Protein AF-A0A2V5R6R5-F1 (afdb_monomer_lite)

Sequence (74 aa):
MRKKTNIASKNGFRRDDPTLRAVEEMELYRAAHPGSPAAVRQPRLFIRGQLWIALLGPSVEEGIVGIGPTIEAA

Foldseek 3Di:
DDDPPPPVPPPPDDPPRVQVVVQVVLVVVLVVCVPDPSVVQVWDWDDDPQKIWIWRHDDPVGTDIAIDSDPVRD

Structure (mmCIF, N/CA/C/O backbone):
data_AF-A0A2V5R6R5-F1
#
_entry.id   AF-A0A2V5R6R5-F1
#
loop_
_atom_site.group_PDB
_atom_site.id
_atom_site.type_symbol
_atom_site.label_atom_id
_atom_site.label_alt_id
_atom_site.label_comp_id
_atom_site.label_asym_id
_atom_site.label_entity_id
_atom_site.label_seq_id
_atom_site.pdbx_PDB_ins_code
_atom_site.Cartn_x
_atom_site.Cartn_y
_atom_site.Cartn_z
_atom_site.occupancy
_atom_site.B_iso_or_equiv
_atom_site.auth_seq_id
_atom_site.auth_comp_id
_atom_site.auth_asym_id
_atom_site.auth_atom_id
_atom_site.pdbx_PDB_model_num
ATOM 1 N N . MET A 1 1 ? 20.540 17.807 24.471 1.00 36.19 1 MET A N 1
ATOM 2 C CA . MET A 1 1 ? 19.908 16.594 25.045 1.00 36.19 1 MET A CA 1
ATOM 3 C C . MET A 1 1 ? 18.831 16.101 24.076 1.00 36.19 1 MET A C 1
ATOM 5 O O . MET A 1 1 ? 17.768 16.699 24.010 1.00 36.19 1 MET A O 1
ATOM 9 N N . ARG A 1 2 ? 19.118 15.092 23.238 1.00 43.66 2 ARG A N 1
ATOM 10 C CA . ARG A 1 2 ? 18.153 14.540 22.263 1.00 43.66 2 ARG A CA 1
ATOM 11 C C . ARG A 1 2 ? 17.324 13.449 22.944 1.00 43.66 2 ARG A C 1
ATOM 13 O O . ARG A 1 2 ? 17.880 12.435 23.358 1.00 43.66 2 ARG A O 1
ATOM 20 N N . LYS A 1 3 ? 16.011 13.653 23.070 1.00 40.06 3 LYS A N 1
ATOM 21 C CA . LYS A 1 3 ? 15.079 12.619 23.537 1.00 40.06 3 LYS A CA 1
ATOM 22 C C . LYS A 1 3 ? 14.970 11.542 22.450 1.00 40.06 3 LYS A C 1
ATOM 24 O O . LYS A 1 3 ? 14.339 11.768 21.426 1.00 40.06 3 LYS A O 1
ATOM 29 N N . LYS A 1 4 ? 15.614 10.389 22.662 1.00 40.22 4 LYS A N 1
ATOM 30 C CA . LYS A 1 4 ? 15.319 9.148 21.933 1.00 40.22 4 LYS A CA 1
ATOM 31 C C . LYS A 1 4 ? 13.930 8.691 22.375 1.00 40.22 4 LYS A C 1
ATOM 33 O O . LYS A 1 4 ? 13.768 8.187 23.483 1.00 40.22 4 LYS A O 1
ATOM 38 N N . THR A 1 5 ? 12.921 8.918 21.547 1.00 44.66 5 THR A N 1
ATOM 39 C CA . THR A 1 5 ? 11.604 8.309 21.719 1.00 44.66 5 THR A CA 1
ATOM 40 C C . THR A 1 5 ? 11.728 6.823 21.403 1.00 44.66 5 THR A C 1
ATOM 42 O O . THR A 1 5 ? 11.746 6.410 20.248 1.00 44.66 5 THR A O 1
ATOM 45 N N . ASN A 1 6 ? 11.853 6.017 22.460 1.00 42.47 6 ASN A N 1
ATOM 46 C CA . ASN A 1 6 ? 11.602 4.582 22.414 1.00 42.47 6 ASN A CA 1
ATOM 47 C C . ASN A 1 6 ? 10.139 4.371 22.008 1.00 42.47 6 ASN A C 1
ATOM 49 O O . ASN A 1 6 ? 9.249 4.319 22.856 1.00 42.47 6 ASN A O 1
ATOM 53 N N . ILE A 1 7 ? 9.892 4.239 20.705 1.00 46.75 7 ILE A N 1
ATOM 54 C CA . ILE A 1 7 ? 8.675 3.622 20.184 1.00 46.75 7 ILE A CA 1
ATOM 55 C C . ILE A 1 7 ? 8.853 2.122 20.426 1.00 46.75 7 ILE A C 1
ATOM 57 O O . ILE A 1 7 ? 9.204 1.351 19.538 1.00 46.75 7 ILE A O 1
ATOM 61 N N . ALA A 1 8 ? 8.706 1.719 21.689 1.00 43.75 8 ALA A N 1
ATOM 62 C CA . ALA A 1 8 ? 8.514 0.325 22.034 1.00 43.75 8 ALA A CA 1
ATOM 63 C C . ALA A 1 8 ? 7.149 -0.058 21.463 1.00 43.75 8 ALA A C 1
ATOM 65 O O . ALA A 1 8 ? 6.112 0.175 22.088 1.00 43.75 8 ALA A O 1
ATOM 6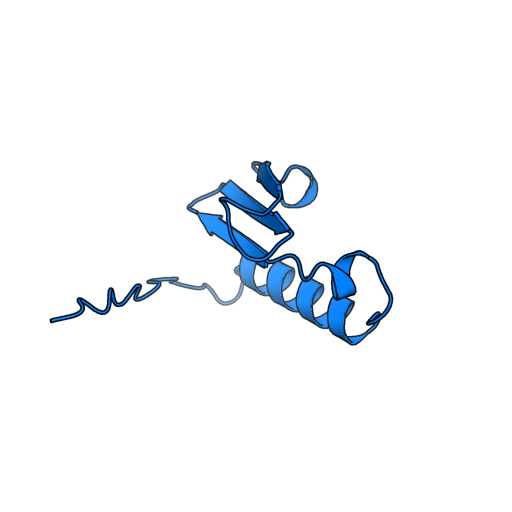6 N N . SER A 1 9 ? 7.165 -0.554 20.225 1.00 48.44 9 SER A N 1
ATOM 67 C CA . SER A 1 9 ? 5.996 -1.084 19.543 1.00 48.44 9 SER A CA 1
ATOM 68 C C . SER A 1 9 ? 5.510 -2.279 20.356 1.00 48.44 9 SER A C 1
ATOM 70 O O . SER A 1 9 ? 6.053 -3.379 20.265 1.00 48.44 9 SER A O 1
ATOM 72 N N . LYS A 1 10 ? 4.537 -2.042 21.241 1.00 44.97 10 LYS A N 1
ATOM 73 C CA . LYS A 1 10 ? 3.828 -3.085 21.983 1.00 44.97 10 LYS A CA 1
ATOM 74 C C . LYS A 1 10 ? 2.881 -3.801 21.022 1.00 44.97 10 LYS A C 1
ATOM 76 O O . LYS A 1 10 ? 1.667 -3.759 21.193 1.00 44.97 10 LYS A O 1
ATOM 81 N N . ASN A 1 11 ? 3.429 -4.450 20.004 1.00 48.50 11 ASN A N 1
ATOM 82 C CA . ASN A 1 11 ? 2.652 -5.388 19.224 1.00 48.50 11 ASN A CA 1
ATOM 83 C C . ASN A 1 11 ? 2.634 -6.695 20.005 1.00 48.50 11 ASN A C 1
ATOM 85 O O . ASN A 1 11 ? 3.608 -7.447 20.031 1.00 48.50 11 ASN A O 1
ATOM 89 N N . GLY A 1 12 ? 1.507 -6.958 20.661 1.00 44.44 12 GLY A N 1
ATOM 90 C CA . GLY A 1 12 ? 1.110 -8.322 20.970 1.00 44.44 12 GLY A CA 1
ATOM 91 C C . GLY A 1 12 ? 0.805 -9.034 19.657 1.00 44.44 12 GLY A C 1
ATOM 92 O O . GLY A 1 12 ? -0.360 -9.232 19.333 1.00 44.44 12 GLY A O 1
ATOM 93 N N . PHE A 1 13 ? 1.845 -9.354 18.884 1.00 50.28 13 PHE A N 1
ATOM 94 C CA . PHE A 1 13 ? 1.734 -10.181 17.692 1.00 50.28 13 PHE A CA 1
ATOM 95 C C . PHE A 1 13 ? 1.276 -11.564 18.152 1.00 50.28 13 PHE A C 1
ATOM 97 O O . PHE A 1 13 ? 2.043 -12.342 18.726 1.00 50.28 13 PHE A O 1
ATOM 104 N N . ARG A 1 14 ? -0.011 -11.859 17.961 1.00 55.72 14 ARG A N 1
ATOM 105 C CA . ARG A 1 14 ? -0.486 -13.242 18.008 1.00 55.72 14 ARG A CA 1
ATOM 106 C C . ARG A 1 14 ? 0.201 -13.977 16.854 1.00 55.72 14 ARG A C 1
ATOM 108 O O . ARG A 1 14 ? 0.404 -13.395 15.797 1.00 55.72 14 ARG A O 1
ATOM 115 N N . ARG A 1 15 ? 0.586 -15.240 17.050 1.00 50.47 15 ARG A N 1
ATOM 116 C CA . ARG A 1 15 ? 1.294 -16.042 16.029 1.00 50.47 15 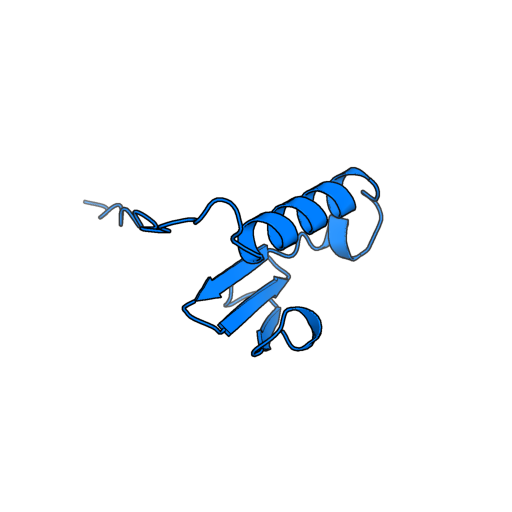ARG A CA 1
ATOM 117 C C . ARG A 1 15 ? 0.525 -16.180 14.703 1.00 50.47 15 ARG A C 1
ATOM 119 O O . ARG A 1 15 ? 1.140 -16.494 13.695 1.00 50.47 15 ARG A O 1
ATOM 126 N N . ASP A 1 16 ? -0.767 -15.855 14.709 1.00 56.12 16 ASP A N 1
ATOM 127 C CA . ASP A 1 16 ? -1.663 -15.874 13.551 1.00 56.12 16 ASP A CA 1
ATOM 128 C C . ASP A 1 16 ? -2.030 -14.458 13.066 1.00 56.12 16 ASP A C 1
ATOM 130 O O . ASP A 1 16 ? -3.076 -14.267 12.450 1.00 56.12 16 ASP A O 1
ATOM 134 N N . ASP A 1 17 ? -1.222 -13.444 13.395 1.00 64.44 17 ASP A N 1
ATOM 135 C CA . ASP A 1 17 ? -1.474 -12.063 12.985 1.00 64.44 17 ASP A CA 1
ATOM 136 C C . ASP A 1 17 ? -1.322 -11.940 11.455 1.00 64.44 17 ASP A C 1
ATOM 138 O O . ASP A 1 17 ? -0.201 -12.051 10.939 1.00 64.44 17 ASP A O 1
ATOM 142 N N . PRO A 1 18 ? -2.419 -11.709 10.704 1.00 65.88 18 PRO A N 1
ATOM 143 C CA . PRO A 1 18 ? -2.365 -11.562 9.250 1.00 65.88 18 PRO A CA 1
ATOM 144 C C . PRO A 1 18 ? -1.445 -10.409 8.822 1.00 65.88 18 PRO A C 1
ATOM 146 O O . PRO A 1 18 ? -0.934 -10.418 7.705 1.00 65.88 18 PRO A O 1
ATOM 149 N N . THR A 1 19 ? -1.159 -9.466 9.724 1.00 68.25 19 THR A N 1
ATOM 150 C CA . THR A 1 19 ? -0.192 -8.384 9.517 1.00 68.25 19 THR A CA 1
ATOM 151 C C . THR A 1 19 ? 1.226 -8.889 9.349 1.00 68.25 19 THR A C 1
ATOM 153 O O . THR A 1 19 ? 1.923 -8.456 8.434 1.00 68.25 19 THR A O 1
ATOM 156 N N . LEU A 1 20 ? 1.666 -9.796 10.223 1.00 73.75 20 LEU A N 1
ATOM 157 C CA . LEU A 1 20 ? 3.029 -10.309 10.161 1.00 73.75 20 LEU A CA 1
ATOM 158 C C . LEU A 1 20 ? 3.232 -11.074 8.853 1.00 73.75 20 LEU A C 1
ATOM 160 O O . LEU A 1 20 ? 4.210 -10.837 8.152 1.00 73.75 20 LEU A O 1
ATOM 164 N N . ARG A 1 21 ? 2.241 -11.890 8.477 1.00 80.44 21 ARG A N 1
ATOM 165 C CA . ARG A 1 21 ? 2.247 -12.626 7.210 1.00 80.44 21 ARG A CA 1
ATOM 166 C C . ARG A 1 21 ? 2.287 -11.698 5.998 1.00 80.44 21 ARG A C 1
ATOM 168 O O . ARG A 1 21 ? 3.077 -11.940 5.098 1.00 80.44 21 ARG A O 1
ATOM 175 N N . ALA A 1 22 ? 1.487 -10.633 5.982 1.00 78.50 22 ALA A N 1
ATOM 176 C CA . ALA A 1 22 ? 1.470 -9.678 4.875 1.00 78.50 22 ALA A CA 1
ATOM 177 C C . ALA A 1 22 ? 2.797 -8.916 4.724 1.00 78.50 22 ALA A C 1
ATOM 179 O O . ALA A 1 22 ? 3.276 -8.704 3.611 1.00 78.50 22 ALA A O 1
ATOM 180 N N . VAL A 1 23 ? 3.411 -8.516 5.843 1.00 81.00 23 VAL A N 1
ATOM 181 C CA . VAL A 1 23 ? 4.727 -7.860 5.832 1.00 81.00 23 VAL A CA 1
ATOM 182 C C . VAL A 1 23 ? 5.808 -8.832 5.357 1.00 81.00 23 VAL A C 1
ATOM 184 O O . VAL A 1 23 ? 6.610 -8.469 4.501 1.00 81.00 23 VAL A O 1
ATOM 187 N N . GLU A 1 24 ? 5.812 -10.068 5.859 1.00 84.44 24 GLU A N 1
ATOM 188 C CA . GLU A 1 24 ? 6.748 -11.111 5.424 1.00 84.44 24 GLU A CA 1
ATOM 189 C C . GLU A 1 24 ? 6.595 -11.430 3.933 1.00 84.44 24 GLU A C 1
ATOM 191 O O . GLU A 1 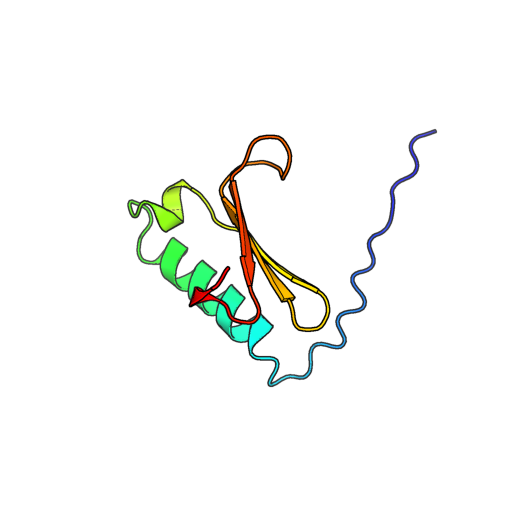24 ? 7.589 -11.494 3.214 1.00 84.44 24 GLU A O 1
ATOM 196 N N . GLU A 1 25 ? 5.365 -11.568 3.440 1.00 83.69 25 GLU A N 1
ATOM 197 C CA . GLU A 1 25 ? 5.083 -11.826 2.028 1.00 83.69 25 GLU A CA 1
ATOM 198 C C . GLU A 1 25 ? 5.550 -10.671 1.132 1.00 83.69 25 GLU A C 1
ATOM 200 O O . GLU A 1 25 ? 6.161 -10.907 0.089 1.00 83.69 25 GLU A O 1
ATOM 205 N N . MET A 1 26 ? 5.360 -9.421 1.565 1.00 83.12 26 MET A N 1
ATOM 206 C CA . MET A 1 26 ? 5.863 -8.249 0.846 1.00 83.12 26 MET A CA 1
ATOM 207 C C . MET A 1 26 ? 7.399 -8.208 0.798 1.00 83.12 26 MET A C 1
ATOM 209 O O . MET A 1 26 ? 7.978 -7.897 -0.247 1.00 83.12 26 MET A O 1
ATOM 213 N N . GLU A 1 27 ? 8.075 -8.535 1.900 1.00 84.62 27 GLU A N 1
ATOM 214 C CA . GLU A 1 27 ? 9.540 -8.595 1.950 1.00 84.62 27 GLU A CA 1
ATOM 215 C C . GLU A 1 27 ? 10.093 -9.743 1.086 1.00 84.62 27 GLU A C 1
ATOM 217 O O . GLU A 1 27 ? 11.057 -9.551 0.339 1.00 84.62 27 GLU A O 1
ATOM 222 N N . LEU A 1 28 ? 9.440 -10.910 1.101 1.00 87.06 28 LEU A N 1
ATOM 223 C CA . LEU A 1 28 ? 9.762 -12.031 0.213 1.00 87.06 28 LEU A CA 1
ATOM 224 C C . LEU A 1 28 ? 9.560 -11.655 -1.258 1.00 87.06 28 LEU A C 1
ATOM 226 O O . LEU A 1 28 ? 10.429 -11.930 -2.087 1.00 87.06 28 LEU A O 1
ATOM 230 N N . TYR A 1 29 ? 8.460 -10.972 -1.587 1.00 84.44 29 TYR A N 1
ATOM 231 C CA . TYR A 1 29 ? 8.199 -10.486 -2.940 1.00 84.44 29 TYR A CA 1
ATOM 232 C C . TYR A 1 29 ? 9.287 -9.515 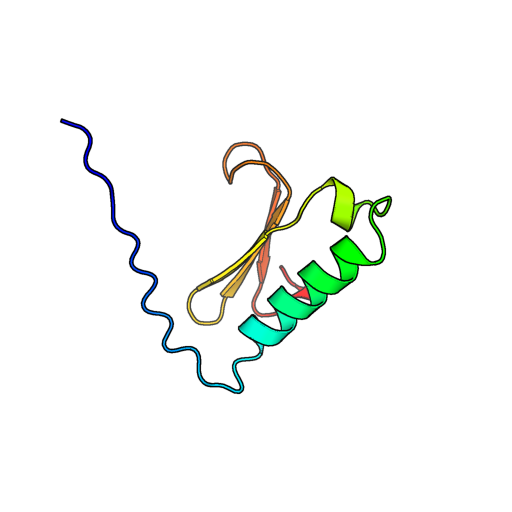-3.408 1.00 84.44 29 TYR A C 1
ATOM 234 O O . TYR A 1 29 ? 9.789 -9.655 -4.526 1.00 84.44 29 TYR A O 1
ATOM 242 N N . ARG A 1 30 ? 9.693 -8.565 -2.552 1.00 84.25 30 ARG A N 1
ATOM 243 C CA . ARG A 1 30 ? 10.819 -7.650 -2.808 1.00 84.25 30 ARG A CA 1
ATOM 244 C C . ARG A 1 30 ? 12.090 -8.425 -3.137 1.00 84.25 30 ARG A C 1
ATOM 246 O O . ARG A 1 30 ? 12.762 -8.092 -4.111 1.00 84.25 30 ARG A O 1
ATOM 253 N N . ALA A 1 31 ? 12.430 -9.404 -2.301 1.00 86.62 31 ALA A N 1
ATOM 254 C CA . ALA A 1 31 ? 13.670 -10.158 -2.428 1.00 86.62 31 ALA A CA 1
ATOM 255 C C . ALA A 1 31 ? 13.681 -11.003 -3.709 1.00 86.62 31 ALA A C 1
ATOM 257 O O . ALA A 1 31 ? 14.702 -11.080 -4.388 1.00 86.62 31 ALA A O 1
ATOM 258 N N . ALA A 1 32 ? 12.532 -11.582 -4.067 1.00 91.12 32 ALA A N 1
ATOM 259 C CA . ALA A 1 32 ? 12.362 -12.362 -5.287 1.00 91.12 32 ALA A CA 1
ATOM 260 C C . ALA A 1 32 ? 12.337 -11.499 -6.564 1.00 91.12 32 ALA A C 1
ATOM 262 O O . ALA A 1 32 ? 12.743 -11.970 -7.625 1.00 91.12 32 ALA A O 1
ATOM 263 N N . HIS A 1 33 ? 11.896 -10.237 -6.480 1.00 86.12 33 HIS A N 1
ATOM 264 C CA . HIS A 1 33 ? 11.694 -9.364 -7.643 1.00 86.12 33 HIS A CA 1
ATOM 265 C C . HIS A 1 33 ? 12.391 -7.999 -7.495 1.00 86.12 33 HIS A C 1
ATOM 267 O O . HIS A 1 33 ? 11.712 -6.965 -7.523 1.00 86.12 33 HIS A O 1
ATOM 273 N N . PRO A 1 34 ? 13.734 -7.946 -7.402 1.00 84.19 34 PRO A N 1
ATOM 274 C CA . PRO A 1 34 ? 14.479 -6.728 -7.061 1.00 84.19 34 PRO A CA 1
ATOM 275 C C . PRO A 1 34 ? 14.303 -5.566 -8.055 1.00 84.19 34 PRO A C 1
ATOM 277 O O . PRO A 1 34 ? 14.422 -4.407 -7.669 1.00 84.19 34 PRO A O 1
ATOM 280 N N . GLY A 1 35 ? 13.990 -5.851 -9.325 1.00 86.94 35 GLY A N 1
ATOM 281 C CA . GLY A 1 35 ? 13.726 -4.832 -10.352 1.00 86.94 35 GLY A CA 1
ATOM 282 C C . GLY A 1 35 ? 12.263 -4.394 -10.461 1.00 86.94 35 GLY A C 1
ATOM 283 O O . GLY A 1 35 ? 11.942 -3.529 -11.275 1.00 86.94 35 GLY A O 1
ATOM 284 N N . SER A 1 36 ? 11.355 -4.992 -9.683 1.00 84.94 36 SER A N 1
ATOM 285 C CA . SER A 1 36 ? 9.941 -4.620 -9.730 1.00 84.94 36 SER A CA 1
ATOM 286 C C . SER A 1 36 ? 9.729 -3.212 -9.159 1.00 84.94 36 SER A C 1
ATOM 288 O O . SER A 1 36 ? 10.428 -2.813 -8.222 1.00 84.94 36 SER A O 1
ATOM 290 N N . PRO A 1 37 ? 8.724 -2.456 -9.638 1.00 80.69 37 PRO A N 1
ATOM 291 C CA . PRO A 1 37 ? 8.419 -1.141 -9.081 1.00 80.69 37 PRO A CA 1
ATOM 292 C C . PRO A 1 37 ? 8.174 -1.163 -7.567 1.00 80.69 37 PRO A C 1
ATOM 294 O O . PRO A 1 37 ? 8.524 -0.207 -6.881 1.00 80.69 37 PRO A O 1
ATOM 297 N N . ALA A 1 38 ? 7.615 -2.256 -7.036 1.00 77.12 38 ALA A N 1
ATOM 298 C CA . ALA A 1 38 ? 7.442 -2.445 -5.600 1.00 77.12 38 ALA A CA 1
ATOM 299 C C . ALA A 1 38 ? 8.791 -2.627 -4.883 1.00 77.12 38 ALA A C 1
ATOM 301 O O . ALA A 1 38 ? 9.060 -1.923 -3.918 1.00 77.12 38 ALA A O 1
ATOM 302 N N . ALA A 1 39 ? 9.688 -3.490 -5.368 1.00 81.44 39 ALA A N 1
ATOM 303 C CA . ALA A 1 39 ? 11.000 -3.668 -4.739 1.00 81.44 39 ALA A CA 1
ATOM 304 C C . ALA A 1 39 ? 11.848 -2.386 -4.764 1.00 81.44 39 ALA A C 1
ATOM 306 O O . ALA A 1 39 ? 12.482 -2.058 -3.763 1.00 81.44 39 ALA A O 1
ATOM 307 N N . VAL A 1 40 ? 11.796 -1.630 -5.866 1.00 81.50 40 VAL A N 1
ATOM 308 C CA . VAL A 1 40 ? 12.534 -0.368 -6.033 1.00 81.50 40 VAL A CA 1
ATOM 309 C C . VAL A 1 40 ? 11.990 0.736 -5.124 1.00 81.50 40 VAL A C 1
ATOM 311 O O . VAL A 1 40 ? 12.765 1.463 -4.509 1.00 81.50 40 VAL A O 1
ATOM 314 N N . ARG A 1 41 ? 10.661 0.868 -5.009 1.00 81.00 41 AR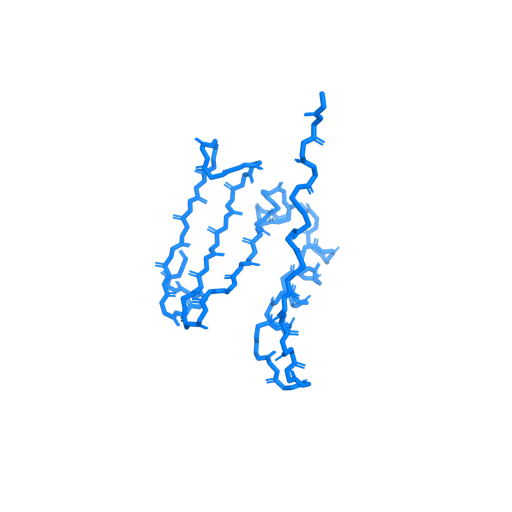G A N 1
ATOM 315 C CA . ARG A 1 41 ? 10.023 1.911 -4.179 1.00 81.00 41 ARG A CA 1
ATOM 316 C C . ARG A 1 41 ? 10.004 1.581 -2.693 1.00 81.00 41 ARG A C 1
ATOM 318 O O . ARG A 1 41 ? 9.673 2.448 -1.890 1.00 81.00 41 ARG A O 1
ATOM 325 N N . GLN A 1 42 ? 10.344 0.342 -2.350 1.00 80.12 42 GLN A N 1
ATOM 326 C CA . GLN A 1 42 ? 10.460 -0.143 -0.986 1.00 80.12 42 GLN A CA 1
ATOM 327 C C . GLN A 1 42 ? 9.251 0.227 -0.100 1.00 80.12 42 GLN A C 1
ATOM 329 O O . GLN A 1 42 ? 9.429 0.884 0.929 1.00 80.12 42 GLN A O 1
ATOM 334 N N . PRO A 1 43 ? 8.022 -0.178 -0.479 1.00 83.25 43 PRO A N 1
ATOM 335 C CA . PRO A 1 43 ? 6.834 0.115 0.303 1.00 83.25 43 PRO A CA 1
ATOM 336 C C . PRO A 1 43 ? 6.993 -0.435 1.719 1.00 83.25 43 PRO A C 1
ATOM 338 O O . PRO A 1 43 ? 7.507 -1.536 1.924 1.00 83.25 43 PRO A O 1
ATOM 341 N N . ARG A 1 44 ? 6.562 0.355 2.698 1.00 86.75 44 ARG A N 1
ATOM 342 C CA . ARG A 1 44 ? 6.487 -0.039 4.104 1.00 86.75 44 ARG A CA 1
ATOM 343 C C . ARG A 1 44 ? 5.024 -0.170 4.484 1.00 86.75 44 ARG A C 1
ATOM 345 O O . ARG A 1 44 ? 4.259 0.764 4.263 1.00 86.75 44 ARG A O 1
ATOM 352 N N . LEU A 1 45 ? 4.659 -1.310 5.059 1.00 87.12 45 LEU A N 1
ATOM 353 C CA . LEU A 1 45 ? 3.315 -1.567 5.561 1.00 87.12 45 LEU A CA 1
ATOM 354 C C . LEU A 1 45 ? 3.305 -1.432 7.078 1.00 87.12 45 LEU A C 1
ATOM 356 O O . LEU A 1 45 ? 4.143 -2.001 7.778 1.00 87.12 45 LEU A O 1
ATOM 360 N N . PHE A 1 46 ? 2.331 -0.685 7.576 1.00 85.00 46 PHE A N 1
ATOM 361 C CA . PHE A 1 46 ? 2.054 -0.537 8.995 1.00 85.00 46 PHE A CA 1
ATOM 362 C C . PHE A 1 46 ? 0.592 -0.878 9.256 1.00 85.00 46 PHE A C 1
ATOM 364 O O . PHE A 1 46 ? -0.271 -0.646 8.410 1.00 85.00 46 PHE A O 1
ATOM 371 N N . ILE A 1 47 ? 0.309 -1.368 10.460 1.00 83.56 47 ILE A N 1
ATOM 372 C CA . ILE A 1 47 ? -1.057 -1.504 10.955 1.00 83.56 47 ILE A CA 1
ATOM 373 C C . ILE A 1 47 ? -1.233 -0.658 12.209 1.00 83.56 47 ILE A C 1
ATOM 375 O O . ILE A 1 47 ? -0.379 -0.640 13.100 1.00 83.56 47 ILE A O 1
ATOM 379 N N . ARG A 1 48 ? -2.360 0.046 12.293 1.00 83.81 48 ARG A N 1
ATOM 380 C CA . ARG A 1 48 ? -2.770 0.767 13.497 1.00 83.81 48 ARG A CA 1
ATOM 381 C C . ARG A 1 48 ? -4.211 0.407 13.830 1.00 83.81 48 ARG A C 1
ATOM 383 O O . ARG A 1 48 ? -5.151 0.931 13.238 1.00 83.81 48 ARG A O 1
ATOM 390 N N . GLY A 1 49 ? -4.387 -0.487 14.801 1.00 83.50 49 GLY A N 1
ATOM 391 C CA . GLY A 1 49 ? -5.701 -1.054 15.101 1.00 83.50 49 GLY A CA 1
ATOM 392 C C . GLY A 1 49 ? -6.174 -1.930 13.942 1.00 83.50 49 GLY A C 1
ATOM 393 O O . GLY A 1 49 ? -5.626 -3.006 13.748 1.00 83.50 49 GLY A O 1
ATOM 394 N N . GLN A 1 50 ? -7.166 -1.455 13.186 1.00 83.50 50 GLN A N 1
ATOM 395 C CA . GLN A 1 50 ? -7.715 -2.136 12.000 1.00 83.50 50 GLN A CA 1
ATOM 396 C C . GLN A 1 50 ? -7.379 -1.416 10.681 1.00 83.50 50 GLN A C 1
ATOM 398 O O . GLN A 1 50 ? -7.839 -1.828 9.623 1.00 83.50 50 GLN A O 1
ATOM 403 N N . LEU A 1 51 ? -6.617 -0.319 10.739 1.00 86.94 51 LEU A N 1
ATOM 404 C CA . LEU A 1 51 ? -6.220 0.450 9.562 1.00 86.94 51 LEU A CA 1
ATOM 405 C C . LEU A 1 51 ? -4.860 -0.016 9.060 1.00 86.94 51 LEU A C 1
ATOM 407 O O . LEU A 1 51 ? -3.881 -0.006 9.813 1.00 86.94 51 LEU A O 1
ATOM 411 N N . TRP A 1 52 ? -4.819 -0.360 7.781 1.00 87.81 52 TRP A N 1
ATOM 412 C CA . TRP A 1 52 ? -3.606 -0.591 7.018 1.00 87.81 52 TRP A CA 1
ATOM 413 C C . TRP A 1 52 ? -3.080 0.725 6.480 1.00 87.81 52 TRP A C 1
ATOM 415 O O . TRP A 1 52 ? -3.849 1.583 6.050 1.00 87.81 52 TRP A O 1
ATOM 425 N N . ILE A 1 53 ? -1.764 0.885 6.543 1.00 89.69 53 ILE A N 1
ATOM 426 C CA . ILE A 1 53 ? -1.058 2.071 6.082 1.00 89.69 53 ILE A CA 1
ATOM 427 C C . ILE A 1 53 ? 0.089 1.602 5.191 1.00 89.69 53 ILE A C 1
ATOM 429 O O . ILE A 1 53 ? 1.044 0.998 5.682 1.00 89.69 53 ILE A O 1
ATOM 433 N N . ALA A 1 54 ? 0.003 1.892 3.898 1.00 90.00 54 ALA A N 1
ATOM 434 C CA . ALA A 1 54 ? 1.069 1.675 2.934 1.00 90.00 54 ALA A CA 1
ATOM 435 C C . ALA A 1 54 ? 1.832 2.983 2.724 1.00 90.00 54 ALA A C 1
ATOM 437 O O . ALA A 1 54 ? 1.239 4.017 2.439 1.00 90.00 54 ALA A O 1
ATOM 438 N N . LEU A 1 55 ? 3.152 2.955 2.866 1.00 90.06 55 LEU A N 1
ATOM 439 C CA . LEU A 1 55 ? 4.008 4.111 2.634 1.00 90.06 55 LEU A CA 1
ATOM 440 C C . LEU A 1 55 ? 5.014 3.798 1.536 1.00 90.06 55 LEU A C 1
ATOM 442 O O . LEU A 1 55 ? 5.901 2.966 1.724 1.00 90.06 55 LEU A O 1
ATOM 446 N N . LEU A 1 56 ? 4.902 4.506 0.417 1.00 87.56 56 LEU A N 1
ATOM 447 C CA . LEU A 1 56 ? 5.870 4.476 -0.670 1.00 87.56 56 LEU A CA 1
ATOM 448 C C . LEU A 1 56 ? 6.747 5.725 -0.586 1.00 87.56 56 LEU A C 1
ATOM 450 O O . LEU A 1 56 ? 6.262 6.833 -0.799 1.00 87.56 56 LEU A O 1
ATOM 454 N N . GLY A 1 57 ? 8.037 5.546 -0.306 1.00 84.19 57 GLY A N 1
ATOM 455 C CA . GLY A 1 57 ? 8.996 6.645 -0.168 1.00 84.19 57 GLY A CA 1
ATOM 456 C C . GLY A 1 57 ? 9.616 6.772 1.233 1.00 84.19 57 GLY A C 1
ATOM 457 O O . GLY A 1 57 ? 9.304 5.992 2.144 1.00 84.19 57 GLY A O 1
ATOM 458 N N . PRO A 1 58 ? 10.537 7.738 1.411 1.00 84.12 58 PRO A N 1
ATOM 459 C CA . PRO A 1 58 ? 11.412 7.820 2.584 1.00 84.12 58 PRO A CA 1
ATOM 460 C C . PRO A 1 58 ? 10.680 8.243 3.865 1.00 84.12 58 PRO A C 1
ATOM 462 O O . PRO A 1 58 ? 11.041 7.789 4.957 1.00 84.12 58 PRO A O 1
ATOM 465 N N . SER A 1 59 ? 9.601 9.018 3.757 1.00 86.56 59 SER A N 1
ATOM 466 C CA . SER A 1 59 ? 8.785 9.475 4.887 1.00 86.56 59 SER A CA 1
ATOM 467 C C . SER A 1 59 ? 7.341 9.766 4.468 1.00 86.56 59 SER A C 1
ATOM 469 O O . SER A 1 59 ? 7.015 9.705 3.287 1.00 86.56 59 SER A O 1
ATOM 471 N N . VAL A 1 60 ? 6.477 10.076 5.439 1.00 85.50 60 VAL A N 1
ATOM 472 C CA . VAL A 1 60 ? 5.086 10.490 5.178 1.00 85.50 60 VAL A CA 1
ATOM 473 C C . VAL A 1 60 ? 5.043 11.837 4.454 1.00 85.50 60 VAL A C 1
ATOM 475 O O . VAL A 1 60 ? 4.171 12.061 3.627 1.00 85.50 60 VAL A O 1
ATOM 478 N N . GLU A 1 61 ? 5.991 12.720 4.752 1.00 89.81 61 GLU A N 1
ATOM 479 C CA . GLU A 1 61 ? 6.083 14.067 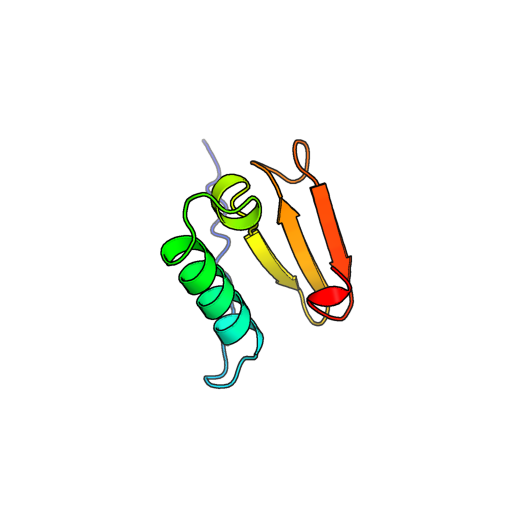4.193 1.00 89.81 61 GLU A CA 1
ATOM 480 C C . GLU A 1 61 ? 6.560 14.073 2.733 1.00 89.81 61 GLU A C 1
ATOM 482 O O . GLU A 1 61 ? 6.165 14.940 1.959 1.00 89.81 61 GLU A O 1
ATOM 487 N N . GLU A 1 62 ? 7.409 13.112 2.362 1.00 86.31 62 GLU A N 1
ATOM 488 C CA . GLU A 1 62 ? 8.069 13.038 1.049 1.00 86.31 62 GLU A CA 1
ATOM 489 C C . GLU A 1 62 ? 7.564 11.865 0.188 1.00 86.31 62 GLU A C 1
ATOM 491 O O . GLU A 1 62 ? 8.028 11.661 -0.935 1.00 86.31 62 GLU A O 1
ATOM 496 N N . GLY A 1 63 ? 6.647 11.059 0.723 1.00 86.38 63 GLY A N 1
ATOM 497 C CA . GLY A 1 63 ? 6.143 9.835 0.109 1.00 86.38 63 GLY A CA 1
ATOM 498 C C . GLY A 1 63 ? 4.649 9.870 -0.198 1.00 86.38 63 GLY A C 1
ATOM 499 O O . GLY A 1 63 ? 3.952 10.858 0.015 1.00 86.38 63 GLY A O 1
ATOM 500 N N . ILE A 1 64 ? 4.151 8.744 -0.700 1.00 89.50 64 ILE A N 1
ATOM 501 C CA . ILE A 1 64 ? 2.725 8.503 -0.926 1.00 89.50 64 ILE A CA 1
ATOM 502 C C . ILE A 1 64 ? 2.227 7.585 0.181 1.00 89.50 64 ILE A C 1
ATOM 504 O O . ILE A 1 64 ? 2.812 6.523 0.416 1.00 89.50 64 ILE A O 1
ATOM 508 N N . VAL A 1 65 ? 1.144 7.998 0.840 1.00 90.81 65 VAL A N 1
ATOM 509 C CA . VAL A 1 65 ? 0.504 7.224 1.902 1.00 90.81 65 VAL A CA 1
ATOM 510 C C . VAL A 1 65 ? -0.858 6.731 1.442 1.00 90.81 65 VAL A C 1
ATOM 512 O O . VAL A 1 65 ? -1.740 7.520 1.112 1.00 90.81 65 VAL A O 1
ATOM 515 N N . GLY A 1 66 ? -0.997 5.415 1.456 1.00 91.25 66 GLY A N 1
ATOM 516 C CA . GLY A 1 66 ? -2.229 4.677 1.269 1.00 91.25 66 GLY A CA 1
ATOM 517 C C . GLY A 1 66 ? -2.816 4.255 2.612 1.00 91.25 66 GLY A C 1
ATOM 518 O O . GLY A 1 66 ? -2.065 3.815 3.486 1.00 91.25 66 GLY A O 1
ATOM 519 N N . ILE A 1 67 ? -4.122 4.438 2.826 1.00 91.75 67 ILE A N 1
ATOM 520 C CA . ILE A 1 67 ? -4.788 4.094 4.091 1.00 91.75 67 ILE A CA 1
ATOM 521 C C . ILE A 1 67 ? -6.126 3.423 3.804 1.00 91.75 67 ILE A C 1
ATOM 523 O O . ILE A 1 67 ? -7.003 4.030 3.193 1.00 91.75 67 ILE A O 1
ATOM 527 N N . GLY A 1 68 ? -6.316 2.217 4.337 1.00 89.94 68 GLY A N 1
ATOM 528 C CA . GLY A 1 68 ? -7.529 1.444 4.102 1.00 89.94 68 GLY A CA 1
ATOM 529 C C . GLY A 1 68 ? -7.834 0.421 5.195 1.00 89.94 68 GLY A C 1
ATOM 530 O O . GLY A 1 68 ? -6.981 0.112 6.029 1.00 89.94 68 GLY A O 1
ATOM 531 N N . PRO A 1 69 ? -9.067 -0.117 5.228 1.00 86.06 69 PRO A N 1
ATOM 532 C CA . PRO A 1 69 ? -9.432 -1.211 6.130 1.00 86.06 69 PRO A CA 1
ATOM 533 C C . PRO A 1 69 ? -8.827 -2.562 5.706 1.00 86.06 69 PRO A C 1
ATOM 535 O O . PRO A 1 69 ? -8.827 -3.506 6.493 1.00 86.06 69 PRO A O 1
ATOM 538 N N . THR A 1 70 ? -8.302 -2.663 4.481 1.00 83.00 70 THR A N 1
ATOM 539 C CA . THR A 1 70 ? -7.590 -3.836 3.951 1.00 83.00 70 THR A CA 1
ATOM 540 C C . THR A 1 70 ? -6.288 -3.405 3.278 1.00 83.00 70 THR A C 1
ATOM 542 O O . THR A 1 70 ? -6.083 -2.214 3.042 1.00 83.00 70 THR A O 1
ATOM 545 N N . ILE A 1 71 ? -5.418 -4.369 2.966 1.00 77.81 71 ILE A N 1
ATOM 546 C CA . ILE A 1 71 ? -4.138 -4.118 2.287 1.00 77.81 71 ILE A CA 1
ATOM 547 C C . ILE A 1 71 ? -4.374 -3.561 0.880 1.00 77.81 71 ILE A C 1
ATOM 549 O O . ILE A 1 71 ? -3.681 -2.648 0.463 1.00 77.81 71 ILE A O 1
ATOM 553 N N . GLU A 1 72 ? -5.366 -4.081 0.157 1.00 83.06 72 GLU A N 1
ATOM 554 C CA . GLU A 1 72 ? -5.696 -3.673 -1.214 1.00 83.06 72 GLU A CA 1
ATOM 555 C C . GLU A 1 72 ? -6.339 -2.285 -1.281 1.00 83.06 72 GLU A C 1
ATOM 557 O O . GLU A 1 72 ? -6.298 -1.633 -2.322 1.00 83.06 72 GLU A O 1
ATOM 562 N N . ALA A 1 73 ? -6.972 -1.859 -0.185 1.00 82.56 73 ALA A N 1
ATOM 563 C CA . ALA A 1 73 ? -7.611 -0.556 -0.060 1.00 82.56 73 ALA A CA 1
ATOM 564 C C . ALA A 1 73 ? -6.666 0.532 0.476 1.00 82.56 73 ALA A C 1
ATOM 566 O O . ALA A 1 73 ? -7.058 1.699 0.484 1.00 82.56 73 ALA A O 1
ATOM 567 N N . ALA A 1 74 ? -5.484 0.150 0.970 1.00 81.75 74 ALA A N 1
ATOM 568 C CA . ALA A 1 74 ? -4.436 1.061 1.415 1.00 81.75 74 ALA A CA 1
ATOM 569 C C . ALA A 1 74 ? -3.513 1.391 0.240 1.00 81.75 74 ALA A C 1
ATOM 571 O O . ALA A 1 74 ? -3.556 2.560 -0.195 1.00 81.75 74 ALA A O 1
#

Radius of gyration: 13.9 Å; chains: 1; bounding box: 29×33×35 Å

pLDDT: mean 75.69, std 16.51, range [36.19, 91.75]

Secondary structure (DSSP, 8-state):
--------------TT-HHHHHHHHHHHHHHH-TTSHHHHH--EEEEETTEEEEEESSSTTTSEEEEESSTTT-